Protein AF-A0A1V4QQ82-F1 (afdb_monomer)

Foldseek 3Di:
DDADEAEADDAPWEWEDDPQWTWIDDPNDTPDIGRLVRHQEYEYEPHYHYDPRNVVSCVVSVHHYHYDD

Solvent-accessible surface area (backbone atoms only — not comparable to full-atom values): 3978 Å² total; per-residue (Å²): 135,88,88,34,72,47,77,45,68,62,70,68,22,36,36,35,54,56,92,69,24,44,35,33,31,39,95,95,38,79,77,47,78,44,57,50,94,68,45,53,28,40,41,38,36,66,57,57,45,73,37,70,66,28,51,53,52,34,61,77,68,66,34,44,74,46,83,47,128

Mean predicted aligned error: 3.0 Å

Secondary structure (DSSP, 8-state):
----EEEE-STT-EEEEETTEEEEEETTEEEEEEEGGG-SEEEEESS-EE-HHHHHHHHHHT-EEEEE-

Structure (mmCIF, N/CA/C/O backbone):
data_AF-A0A1V4QQ82-F1
#
_entry.id   AF-A0A1V4QQ82-F1
#
loop_
_atom_site.group_PDB
_atom_site.id
_atom_site.type_symbol
_atom_site.label_atom_id
_atom_site.label_alt_id
_atom_site.label_comp_id
_atom_site.label_asym_id
_atom_site.label_entity_id
_atom_site.label_seq_id
_atom_site.pdbx_PDB_ins_code
_atom_site.Cartn_x
_atom_site.Cartn_y
_atom_site.Cartn_z
_atom_site.occupancy
_atom_site.B_iso_or_equiv
_atom_site.auth_seq_id
_atom_site.auth_comp_id
_atom_site.auth_asym_id
_atom_site.auth_atom_id
_atom_site.pdbx_PDB_model_num
ATOM 1 N N . MET A 1 1 ? -22.063 3.356 10.969 1.00 56.16 1 MET A N 1
ATOM 2 C CA . MET A 1 1 ? -20.925 3.655 10.073 1.00 56.16 1 MET A CA 1
ATOM 3 C C . MET A 1 1 ? -20.607 2.385 9.309 1.00 56.16 1 MET A C 1
ATOM 5 O O . MET A 1 1 ? -20.563 1.340 9.946 1.00 56.16 1 MET A O 1
ATOM 9 N N . SER A 1 2 ? -20.500 2.434 7.979 1.00 74.06 2 SER A N 1
ATOM 10 C CA . SER A 1 2 ? -20.034 1.272 7.212 1.00 74.06 2 SER A CA 1
ATOM 11 C C . SER A 1 2 ? -18.517 1.217 7.296 1.00 74.06 2 SER A C 1
ATOM 13 O O . SER A 1 2 ? -17.881 2.235 7.040 1.00 74.06 2 SER A O 1
ATOM 15 N N . VAL A 1 3 ? -17.976 0.051 7.624 1.00 79.75 3 VAL A N 1
ATOM 16 C CA . VAL A 1 3 ? -16.533 -0.187 7.625 1.00 79.75 3 VAL A CA 1
ATOM 17 C C . VAL A 1 3 ? -16.098 -0.566 6.206 1.00 79.75 3 VAL A C 1
ATOM 19 O O . VAL A 1 3 ? -16.762 -1.385 5.567 1.00 79.75 3 VAL A O 1
ATOM 22 N N . ALA A 1 4 ? -15.023 0.030 5.697 1.00 90.12 4 ALA A N 1
ATOM 23 C CA . ALA A 1 4 ? -14.523 -0.156 4.342 1.00 90.12 4 ALA A CA 1
ATOM 24 C C . ALA A 1 4 ? -13.030 -0.515 4.339 1.00 90.12 4 ALA A C 1
ATOM 26 O O . ALA A 1 4 ? -12.164 0.309 4.640 1.00 90.12 4 ALA A O 1
ATOM 27 N N . TYR A 1 5 ? -12.743 -1.752 3.926 1.00 93.69 5 TYR A N 1
ATOM 28 C CA . TYR A 1 5 ? -11.388 -2.264 3.734 1.00 93.69 5 TYR A CA 1
ATOM 29 C C . TYR A 1 5 ? -11.080 -2.438 2.248 1.00 93.69 5 TYR A C 1
ATOM 31 O O . TYR A 1 5 ? -11.881 -3.004 1.499 1.00 93.69 5 TYR A O 1
ATOM 39 N N . LEU A 1 6 ? -9.899 -1.986 1.823 1.00 93.88 6 LEU A N 1
ATOM 40 C CA . LEU A 1 6 ? -9.391 -2.227 0.476 1.00 93.88 6 LEU A CA 1
ATOM 41 C C . LEU A 1 6 ? -8.428 -3.415 0.476 1.00 93.88 6 LEU A C 1
ATOM 43 O O . LEU A 1 6 ? -7.412 -3.399 1.167 1.00 93.88 6 LEU A O 1
ATOM 47 N N . TYR A 1 7 ? -8.720 -4.417 -0.349 1.00 95.81 7 TYR A N 1
ATOM 48 C CA . TYR A 1 7 ? -7.879 -5.598 -0.530 1.00 95.81 7 TYR A CA 1
ATOM 49 C C . TYR A 1 7 ? -7.050 -5.444 -1.807 1.00 95.81 7 TYR A C 1
ATOM 51 O O . TYR A 1 7 ? -7.593 -5.410 -2.911 1.00 95.81 7 TYR A O 1
ATOM 59 N N . LEU A 1 8 ? -5.729 -5.350 -1.664 1.00 96.44 8 LEU A N 1
ATOM 60 C CA . LEU A 1 8 ? -4.789 -5.245 -2.776 1.00 96.44 8 LEU A CA 1
ATOM 61 C C . LEU A 1 8 ? -4.180 -6.609 -3.083 1.00 96.44 8 LEU A C 1
ATOM 63 O O . LEU A 1 8 ? -3.254 -7.051 -2.407 1.00 96.44 8 LEU A O 1
ATOM 67 N N . THR A 1 9 ? -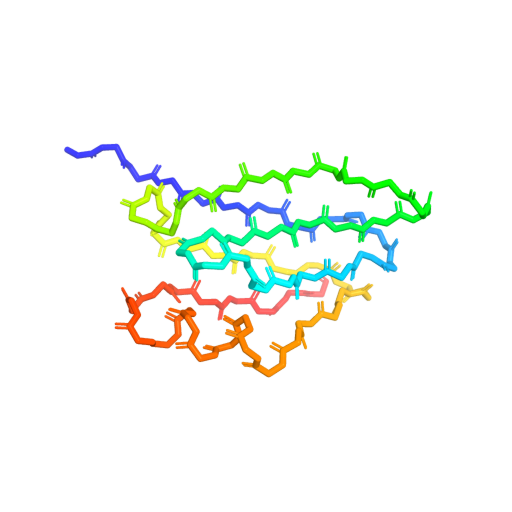4.702 -7.257 -4.122 1.00 95.81 9 THR A N 1
ATOM 68 C CA . THR A 1 9 ? -4.289 -8.604 -4.553 1.00 95.81 9 THR A CA 1
ATOM 69 C C . THR A 1 9 ? -3.566 -8.619 -5.903 1.00 95.81 9 THR A C 1
ATOM 71 O O . THR A 1 9 ? -2.896 -9.600 -6.237 1.00 95.81 9 THR A O 1
ATOM 74 N N . HIS A 1 10 ? -3.656 -7.530 -6.679 1.00 96.88 10 HIS A N 1
ATOM 75 C CA . HIS A 1 10 ? -3.011 -7.427 -7.991 1.00 96.88 10 HIS A CA 1
ATOM 76 C C . HIS A 1 10 ? -1.496 -7.286 -7.846 1.00 96.88 10 HIS A C 1
ATOM 78 O O . HIS A 1 10 ? -0.988 -6.341 -7.238 1.00 96.88 10 HIS A O 1
ATOM 84 N N . GLN A 1 11 ? -0.759 -8.235 -8.416 1.00 95.06 11 GLN A N 1
ATOM 85 C CA . GLN A 1 11 ? 0.691 -8.285 -8.275 1.00 95.06 11 GLN A CA 1
ATOM 86 C C . GLN A 1 11 ? 1.368 -7.154 -9.048 1.00 95.06 11 GLN A C 1
ATOM 88 O O . GLN A 1 11 ? 0.966 -6.802 -10.150 1.00 95.06 11 GLN A O 1
ATOM 93 N N . GLY A 1 12 ? 2.433 -6.599 -8.472 1.00 95.88 12 GLY A N 1
ATOM 94 C CA . GLY A 1 12 ? 3.173 -5.492 -9.073 1.00 95.88 12 GLY A CA 1
ATOM 95 C C . GLY A 1 12 ? 2.510 -4.125 -8.898 1.00 95.88 12 GLY A C 1
ATOM 96 O O . GLY A 1 12 ? 3.116 -3.132 -9.310 1.00 95.88 12 GLY A O 1
ATOM 97 N N . ALA A 1 13 ? 1.335 -4.065 -8.258 1.00 97.75 13 ALA A N 1
ATOM 98 C CA . ALA A 1 13 ? 0.633 -2.819 -8.000 1.00 97.75 13 ALA A CA 1
ATOM 99 C C . ALA A 1 13 ? 1.461 -1.854 -7.139 1.00 97.75 13 ALA A C 1
ATOM 101 O O . ALA A 1 13 ? 2.248 -2.251 -6.271 1.00 97.75 13 ALA A O 1
ATOM 102 N N . VAL A 1 14 ? 1.262 -0.563 -7.379 1.00 98.19 14 VAL A N 1
ATOM 103 C CA . VAL A 1 14 ? 1.871 0.529 -6.629 1.00 98.19 14 VAL A CA 1
ATOM 104 C C . VAL A 1 14 ? 0.774 1.442 -6.114 1.00 98.19 14 VAL A C 1
ATOM 106 O O . VAL A 1 14 ? -0.042 1.934 -6.888 1.00 98.19 14 VAL A O 1
ATOM 109 N N . VAL A 1 15 ? 0.780 1.695 -4.811 1.00 97.88 15 VAL A N 1
ATOM 110 C CA . VAL A 1 15 ? -0.102 2.667 -4.171 1.00 97.88 15 VAL A CA 1
ATOM 111 C C . VAL A 1 15 ? 0.638 3.988 -4.038 1.00 97.88 15 VAL A C 1
ATOM 113 O O . VAL A 1 15 ? 1.724 4.056 -3.452 1.00 97.88 15 VAL A O 1
ATOM 116 N N . ARG A 1 16 ? 0.041 5.044 -4.582 1.00 98.12 16 ARG A N 1
ATOM 117 C CA . ARG A 1 16 ? 0.552 6.414 -4.573 1.00 98.12 16 ARG A CA 1
ATOM 118 C C . ARG A 1 16 ? -0.434 7.341 -3.878 1.00 98.12 16 ARG A C 1
ATOM 120 O O . ARG A 1 16 ? -1.637 7.105 -3.886 1.00 98.12 16 ARG A O 1
ATOM 127 N N . ARG A 1 17 ? 0.075 8.436 -3.322 1.00 97.38 17 ARG A N 1
ATOM 128 C CA . ARG A 1 17 ? -0.752 9.557 -2.868 1.00 97.38 17 ARG A CA 1
ATOM 129 C C . ARG A 1 17 ? -1.006 10.522 -4.023 1.00 97.38 17 ARG A C 1
ATOM 131 O O . ARG A 1 17 ? -0.059 10.924 -4.698 1.00 97.38 17 ARG A O 1
ATOM 138 N N . ARG A 1 18 ? -2.253 10.968 -4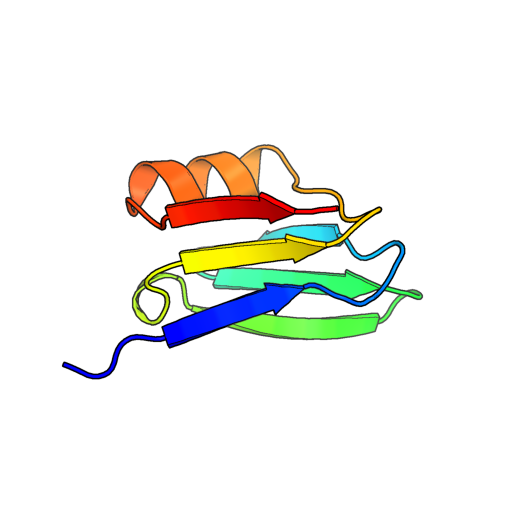.173 1.00 96.88 18 ARG A N 1
ATOM 139 C CA . ARG A 1 18 ? -2.651 12.092 -5.031 1.00 96.88 18 ARG A CA 1
ATOM 140 C C . ARG A 1 18 ? -3.551 13.030 -4.230 1.00 96.88 18 ARG A C 1
ATOM 142 O O . ARG A 1 18 ? -4.741 12.782 -4.069 1.00 96.88 18 ARG A O 1
ATOM 149 N N . GLY A 1 19 ? -2.970 14.093 -3.675 1.00 95.00 19 GLY A N 1
ATOM 150 C CA . GLY A 1 19 ? -3.686 14.974 -2.750 1.00 95.00 19 GLY A CA 1
ATOM 151 C C . GLY A 1 19 ? -4.121 14.221 -1.489 1.00 95.00 19 GLY A C 1
ATOM 152 O O . GLY A 1 19 ? -3.269 13.822 -0.694 1.00 95.00 19 GLY A O 1
ATOM 153 N N . ASP A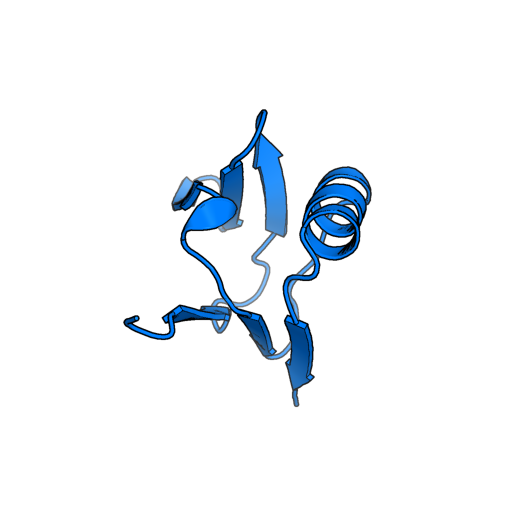 1 20 ? -5.430 14.025 -1.328 1.00 93.75 20 ASP A N 1
ATOM 154 C CA . ASP A 1 20 ? -6.041 13.290 -0.207 1.00 93.75 20 ASP A CA 1
ATOM 155 C C . ASP A 1 20 ? -6.554 11.888 -0.593 1.00 93.75 20 ASP A C 1
ATOM 157 O O . ASP A 1 20 ? -7.232 11.213 0.188 1.00 93.75 20 ASP A O 1
ATOM 161 N N . ALA A 1 21 ? -6.246 11.453 -1.816 1.00 95.06 21 ALA A N 1
ATOM 162 C CA . ALA A 1 21 ? -6.597 10.143 -2.337 1.00 95.06 21 ALA A CA 1
ATOM 163 C C . ALA A 1 21 ? -5.385 9.205 -2.387 1.00 95.06 21 ALA A C 1
ATOM 165 O O . ALA A 1 21 ? -4.237 9.630 -2.570 1.00 95.06 21 ALA A O 1
ATOM 166 N N . LEU A 1 22 ? -5.672 7.912 -2.269 1.00 96.94 22 LEU A N 1
ATOM 167 C CA . LEU A 1 22 ? -4.778 6.826 -2.641 1.00 96.94 22 LEU A CA 1
ATOM 168 C C . LEU A 1 22 ? -5.132 6.373 -4.058 1.00 96.94 22 LEU A C 1
ATOM 170 O O . LEU A 1 22 ? -6.291 6.082 -4.355 1.00 96.94 22 LEU A O 1
ATOM 174 N N . VAL A 1 23 ? -4.127 6.299 -4.922 1.00 97.56 23 VAL A N 1
ATOM 175 C CA . VAL A 1 23 ? -4.245 5.809 -6.297 1.00 97.56 23 VAL A CA 1
ATOM 176 C C . VAL A 1 23 ? -3.475 4.502 -6.396 1.00 97.56 23 VAL A C 1
ATOM 178 O O . VAL A 1 23 ? -2.301 4.442 -6.033 1.00 97.56 23 VAL A O 1
ATOM 181 N N . VAL A 1 24 ? -4.139 3.453 -6.870 1.00 97.56 24 VAL A N 1
ATOM 182 C CA . VAL A 1 24 ? -3.548 2.135 -7.105 1.00 97.56 24 VAL A CA 1
ATOM 183 C C . VAL A 1 24 ? -3.291 1.995 -8.595 1.00 97.56 24 VAL A C 1
ATOM 185 O O . VAL A 1 24 ? -4.219 2.097 -9.395 1.00 97.56 24 VAL A O 1
ATOM 188 N N . GLU A 1 25 ? -2.046 1.738 -8.971 1.00 98.06 25 GLU A N 1
ATOM 189 C CA . GLU A 1 25 ? -1.628 1.613 -10.367 1.00 98.06 25 GLU A CA 1
ATOM 190 C C . GLU A 1 25 ? -0.920 0.282 -10.603 1.00 98.06 25 GLU A C 1
ATOM 192 O O . GLU A 1 25 ? -0.118 -0.155 -9.778 1.00 98.06 25 GLU A O 1
ATOM 197 N N . ALA A 1 26 ? -1.185 -0.347 -11.743 1.00 96.81 26 ALA A N 1
ATOM 198 C CA . ALA A 1 26 ? -0.457 -1.512 -12.232 1.00 96.81 26 ALA A CA 1
ATOM 199 C C . ALA A 1 26 ? -0.526 -1.555 -13.759 1.00 96.81 26 ALA A C 1
ATOM 201 O O . ALA A 1 26 ? -1.507 -1.094 -14.341 1.00 96.81 26 ALA A O 1
ATOM 202 N N . ASP A 1 27 ? 0.495 -2.131 -14.397 1.00 94.06 27 ASP A N 1
ATOM 203 C CA . ASP A 1 27 ? 0.530 -2.335 -15.853 1.00 94.06 27 ASP A CA 1
ATOM 204 C C . ASP A 1 27 ? 0.188 -1.049 -16.633 1.00 94.06 27 ASP A C 1
ATOM 206 O O . ASP A 1 27 ? -0.682 -1.051 -17.503 1.00 94.06 27 ASP A O 1
ATOM 210 N N . ASP A 1 28 ? 0.813 0.065 -16.227 1.00 92.88 28 ASP A N 1
ATOM 211 C CA . ASP A 1 28 ? 0.637 1.419 -16.779 1.00 92.88 28 ASP A CA 1
ATOM 212 C C . ASP A 1 28 ? -0.806 1.957 -16.760 1.00 92.88 28 ASP A C 1
ATOM 214 O O . ASP A 1 28 ? -1.176 2.840 -17.536 1.00 92.88 28 ASP A O 1
ATOM 218 N N . ARG A 1 29 ? -1.644 1.441 -15.853 1.00 96.12 29 ARG A N 1
ATOM 219 C CA . ARG A 1 29 ? -3.050 1.836 -15.704 1.00 96.12 29 ARG A CA 1
ATOM 220 C C . ARG A 1 29 ? -3.416 2.082 -14.245 1.00 96.12 29 ARG A C 1
ATOM 222 O O . ARG A 1 29 ? -2.917 1.419 -13.336 1.00 96.12 29 ARG A O 1
ATOM 229 N N . THR A 1 30 ? -4.354 2.998 -14.020 1.00 97.19 30 THR A N 1
ATOM 230 C CA . THR A 1 30 ? -5.016 3.163 -12.720 1.00 97.19 30 THR A CA 1
ATOM 231 C C . THR A 1 30 ? -6.031 2.041 -12.520 1.00 97.19 30 THR A C 1
ATOM 233 O O . THR A 1 30 ? -6.969 1.901 -13.301 1.00 97.19 30 THR A O 1
ATOM 236 N N . LEU A 1 31 ? -5.845 1.247 -11.468 1.00 96.00 31 LEU A N 1
ATOM 237 C CA . LEU A 1 31 ? -6.784 0.208 -11.047 1.00 96.00 31 LEU A CA 1
ATOM 238 C C . LEU A 1 31 ? -7.888 0.778 -10.152 1.00 96.00 31 LEU A C 1
ATOM 240 O O . LEU A 1 31 ? -9.037 0.356 -10.247 1.00 96.00 31 LEU A O 1
ATOM 244 N N . ALA A 1 32 ? -7.537 1.721 -9.272 1.00 94.12 32 ALA A N 1
ATOM 245 C CA . ALA A 1 32 ? -8.475 2.356 -8.354 1.00 94.12 32 ALA A CA 1
ATOM 246 C C . ALA A 1 32 ? -7.977 3.730 -7.888 1.00 94.12 32 ALA A C 1
ATOM 248 O O . ALA A 1 32 ? -6.775 3.955 -7.759 1.00 94.12 32 ALA A O 1
ATOM 249 N N . GLU A 1 33 ? -8.912 4.621 -7.566 1.00 94.81 33 GLU A N 1
ATOM 250 C CA . GLU A 1 33 ? -8.662 5.892 -6.883 1.00 94.81 33 GLU A CA 1
ATOM 251 C C . GLU A 1 33 ? -9.664 6.018 -5.732 1.00 94.81 33 GLU A C 1
ATOM 253 O O . GLU A 1 33 ? -10.877 5.972 -5.945 1.00 94.81 33 GLU A O 1
ATOM 258 N N . LEU A 1 34 ? -9.162 6.118 -4.499 1.00 90.25 34 LEU A N 1
ATOM 259 C CA . LEU A 1 34 ? -9.983 6.134 -3.291 1.00 90.25 34 LEU A CA 1
ATOM 260 C C . LEU A 1 34 ? -9.628 7.329 -2.419 1.00 90.25 34 LEU A C 1
ATOM 262 O O . LEU A 1 34 ? -8.467 7.535 -2.070 1.00 90.25 34 LEU A O 1
ATOM 266 N N . VAL A 1 35 ? -10.641 8.094 -2.016 1.00 87.31 35 VAL A N 1
ATOM 267 C CA . VAL A 1 35 ? -10.441 9.178 -1.051 1.00 87.31 35 VAL A CA 1
ATOM 268 C C . VAL A 1 35 ? -10.243 8.584 0.342 1.00 87.31 35 VAL A C 1
ATOM 270 O O 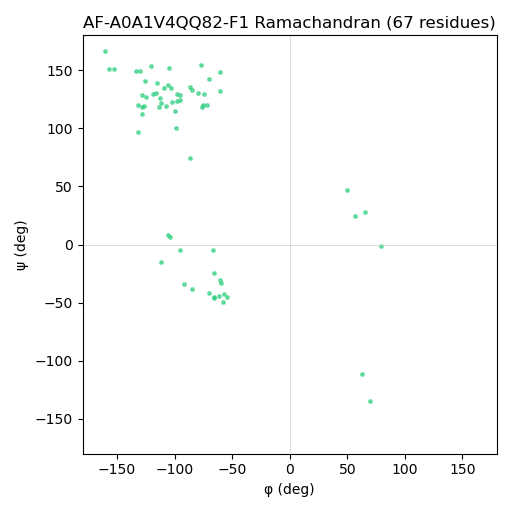. VAL A 1 35 ? -11.045 7.762 0.787 1.00 87.31 35 VAL A O 1
ATOM 273 N N . SER A 1 36 ? -9.187 9.015 1.033 1.00 76.38 36 SER A N 1
ATOM 274 C CA . SER A 1 36 ? -8.719 8.400 2.283 1.00 76.38 36 SER A CA 1
ATOM 275 C C . SER A 1 36 ? -9.752 8.401 3.418 1.00 76.38 36 SER A C 1
ATOM 277 O O . SER A 1 36 ? -9.829 7.429 4.156 1.00 76.38 36 SER A O 1
ATOM 279 N N . HIS A 1 37 ? -10.617 9.418 3.519 1.00 82.62 37 HIS A N 1
ATOM 280 C CA . HIS A 1 37 ? -11.660 9.498 4.558 1.00 82.62 37 HIS A CA 1
ATOM 281 C C . HIS A 1 37 ? -12.768 8.433 4.443 1.00 82.62 37 HIS A C 1
ATOM 283 O O . HIS A 1 37 ? -13.667 8.390 5.280 1.00 82.62 37 HIS A O 1
ATOM 289 N N . ARG A 1 38 ? -12.752 7.618 3.383 1.00 83.75 38 ARG A N 1
ATOM 290 C CA . ARG A 1 38 ? -13.708 6.526 3.155 1.00 83.75 38 ARG A CA 1
ATOM 291 C C . ARG A 1 38 ? -13.109 5.149 3.450 1.00 83.75 38 ARG A C 1
ATOM 293 O O . ARG A 1 38 ? -13.750 4.162 3.109 1.00 83.75 38 ARG A O 1
ATOM 300 N N . LEU A 1 39 ? -11.891 5.087 3.988 1.00 90.88 39 LEU A N 1
ATOM 301 C CA . LEU A 1 39 ? -11.158 3.852 4.249 1.00 90.88 39 LEU A CA 1
ATOM 302 C C . LEU A 1 39 ? -10.880 3.701 5.738 1.00 90.88 39 LEU A C 1
ATOM 304 O O . LEU A 1 39 ? -10.313 4.599 6.354 1.00 90.88 39 LEU A O 1
ATOM 308 N N . ASP A 1 40 ? -11.217 2.535 6.274 1.00 93.44 40 ASP A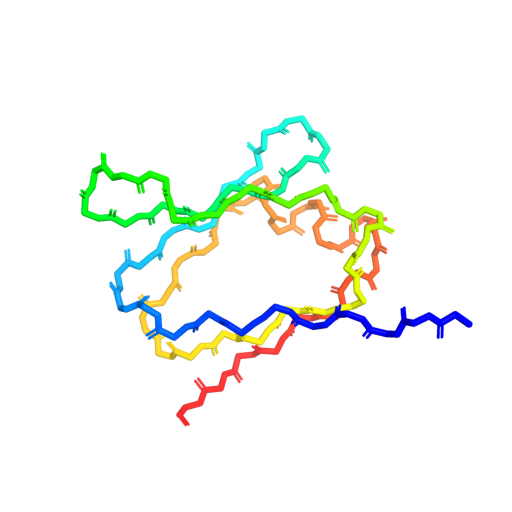 N 1
ATOM 309 C CA . ASP A 1 40 ? -10.833 2.129 7.624 1.00 93.44 40 ASP A CA 1
ATOM 310 C C . ASP A 1 40 ? -9.513 1.348 7.593 1.00 93.44 40 ASP A C 1
ATOM 312 O O . ASP A 1 40 ? -8.678 1.496 8.483 1.00 93.44 40 ASP A O 1
ATOM 316 N N . GLY A 1 41 ? -9.272 0.576 6.523 1.00 94.69 41 GLY A N 1
ATOM 317 C CA . GLY A 1 41 ? -8.015 -0.149 6.383 1.00 94.69 41 GLY A CA 1
ATOM 318 C C . GLY A 1 41 ? -7.643 -0.622 4.978 1.00 94.69 41 GLY A C 1
ATOM 319 O O . GLY A 1 41 ? -8.446 -0.645 4.041 1.00 94.69 41 GLY A O 1
ATOM 320 N N . LEU A 1 42 ? -6.380 -1.020 4.854 1.00 95.88 42 LEU A N 1
ATOM 321 C CA . LEU A 1 42 ? -5.721 -1.507 3.653 1.00 95.88 42 LEU A CA 1
ATOM 322 C C . LEU A 1 42 ? -5.073 -2.870 3.929 1.00 95.88 42 LEU A C 1
ATOM 324 O O . LEU A 1 42 ? -4.167 -2.985 4.754 1.00 95.88 42 LEU A O 1
ATOM 328 N N . CYS A 1 43 ? -5.502 -3.901 3.207 1.00 97.12 43 CYS A N 1
ATOM 329 C CA . CYS A 1 43 ? -4.953 -5.252 3.289 1.00 97.12 43 CYS A CA 1
ATOM 330 C C . CYS A 1 43 ? -4.128 -5.549 2.035 1.00 97.12 43 CYS A C 1
ATOM 332 O O . CYS A 1 43 ? -4.653 -5.537 0.922 1.00 97.12 43 CYS A O 1
ATOM 334 N N . ILE A 1 44 ? -2.838 -5.817 2.205 1.00 97.00 44 ILE A N 1
ATOM 335 C CA . ILE A 1 44 ? -1.865 -5.920 1.118 1.00 97.00 44 ILE A CA 1
ATOM 336 C C . ILE A 1 44 ? -1.391 -7.361 0.973 1.00 97.00 44 ILE A C 1
ATOM 338 O O . ILE A 1 44 ? -0.815 -7.901 1.912 1.00 97.00 44 ILE A O 1
ATOM 342 N N . PHE A 1 45 ? -1.570 -7.953 -0.210 1.00 96.75 45 PHE A N 1
ATOM 343 C CA . PHE A 1 45 ? -1.189 -9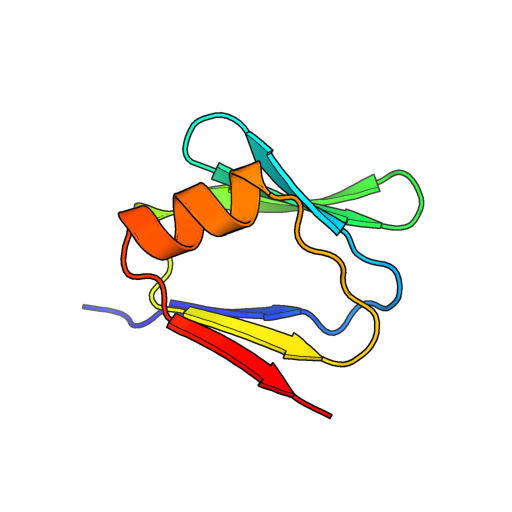.337 -0.490 1.00 96.75 45 PHE A CA 1
ATOM 344 C C . PHE A 1 45 ? -0.051 -9.420 -1.507 1.00 96.75 45 PHE A C 1
ATOM 346 O O . PHE A 1 45 ? -0.185 -9.047 -2.679 1.00 96.75 45 PHE A O 1
ATOM 353 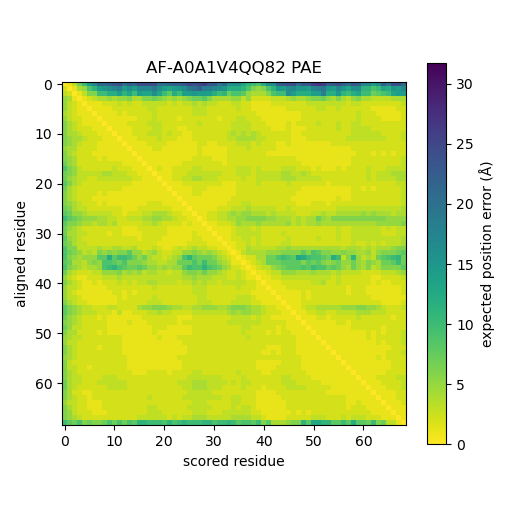N N . GLY A 1 46 ? 1.075 -9.979 -1.071 1.00 93.31 46 GLY A N 1
ATOM 354 C CA . GLY A 1 46 ? 2.216 -10.240 -1.940 1.00 93.31 46 GLY A CA 1
ATOM 355 C C . GLY A 1 46 ? 2.927 -8.968 -2.411 1.00 93.31 46 GLY A C 1
ATOM 356 O O . GLY A 1 46 ? 3.250 -8.078 -1.625 1.00 93.31 46 GLY A O 1
ATOM 357 N N . ARG A 1 47 ? 3.253 -8.898 -3.707 1.00 94.75 47 ARG A N 1
ATOM 358 C CA . ARG A 1 47 ? 4.179 -7.892 -4.250 1.00 94.75 47 ARG A CA 1
ATOM 359 C C . ARG A 1 47 ? 3.469 -6.594 -4.620 1.00 94.75 47 ARG A C 1
ATOM 361 O O . ARG A 1 47 ? 3.316 -6.282 -5.801 1.00 94.75 47 ARG A O 1
ATOM 368 N N . VAL A 1 48 ? 3.099 -5.822 -3.610 1.00 96.50 48 VAL A N 1
ATOM 369 C CA . VAL A 1 48 ? 2.558 -4.466 -3.759 1.00 96.50 48 VAL A CA 1
ATOM 370 C C . VAL A 1 48 ? 3.526 -3.473 -3.128 1.00 96.50 48 VAL A C 1
ATOM 372 O O . VAL A 1 48 ? 4.085 -3.724 -2.062 1.00 96.50 48 VAL A O 1
ATOM 375 N N . ARG A 1 49 ? 3.744 -2.333 -3.784 1.00 96.75 49 ARG A N 1
ATOM 376 C CA . ARG A 1 49 ? 4.602 -1.260 -3.265 1.00 96.75 49 ARG A CA 1
ATOM 377 C C . ARG A 1 49 ? 3.753 -0.098 -2.774 1.00 96.75 49 ARG A C 1
ATOM 379 O O . ARG A 1 49 ? 2.841 0.332 -3.469 1.00 96.75 49 ARG A O 1
ATOM 386 N N . LEU A 1 50 ? 4.105 0.459 -1.623 1.00 97.81 50 LEU A N 1
ATOM 387 C CA . LEU A 1 50 ? 3.591 1.747 -1.164 1.00 97.81 50 LEU A CA 1
ATOM 388 C C . LEU A 1 50 ? 4.674 2.802 -1.384 1.00 97.81 50 LEU A C 1
ATOM 390 O O . LEU A 1 50 ? 5.837 2.565 -1.054 1.00 97.81 50 LEU A O 1
ATOM 394 N N . THR A 1 51 ? 4.322 3.964 -1.930 1.00 98.38 51 THR A N 1
ATOM 395 C CA . THR A 1 51 ? 5.249 5.103 -1.907 1.00 98.38 51 THR A CA 1
ATOM 396 C C . THR A 1 51 ? 5.266 5.749 -0.525 1.00 98.38 51 THR A C 1
ATOM 398 O O . THR A 1 51 ? 4.278 5.690 0.205 1.00 98.38 51 THR A O 1
ATOM 401 N N . ILE A 1 52 ? 6.367 6.417 -0.170 1.00 98.38 52 ILE A N 1
ATOM 402 C CA . ILE A 1 52 ? 6.473 7.124 1.117 1.00 98.38 52 ILE A CA 1
ATOM 403 C C . ILE A 1 52 ? 5.320 8.126 1.324 1.00 98.38 52 ILE A C 1
ATOM 405 O O . ILE A 1 52 ? 4.674 8.043 2.365 1.00 98.38 52 ILE A O 1
ATOM 409 N N . PRO A 1 53 ? 4.933 8.963 0.337 1.00 98.38 53 PRO A N 1
ATOM 410 C CA . PRO A 1 53 ? 3.771 9.838 0.499 1.00 98.38 53 PRO A CA 1
ATOM 411 C C . PRO A 1 53 ? 2.448 9.097 0.749 1.00 98.38 53 PRO A C 1
ATOM 413 O O . PRO A 1 53 ? 1.565 9.632 1.416 1.00 98.38 53 PRO A O 1
ATOM 416 N N . ALA A 1 54 ? 2.276 7.881 0.217 1.00 97.62 54 ALA A N 1
ATOM 417 C CA . ALA A 1 54 ? 1.097 7.064 0.507 1.00 97.62 54 ALA A CA 1
ATOM 418 C C . ALA A 1 54 ? 1.113 6.565 1.959 1.00 97.62 54 ALA A C 1
ATOM 420 O O . ALA A 1 54 ? 0.090 6.636 2.635 1.00 97.62 54 ALA A O 1
ATOM 421 N N . VAL A 1 55 ? 2.278 6.133 2.455 1.00 97.75 55 VAL A N 1
ATOM 422 C CA . VAL A 1 55 ? 2.466 5.734 3.860 1.00 97.75 55 VAL A CA 1
ATOM 423 C C . VAL A 1 55 ? 2.185 6.903 4.807 1.00 97.75 55 VAL A C 1
ATOM 425 O O . VAL A 1 55 ? 1.459 6.731 5.780 1.00 97.75 55 VAL A O 1
ATOM 428 N N . GLU A 1 56 ? 2.674 8.107 4.502 1.00 97.94 56 GLU A N 1
ATOM 429 C CA . GLU A 1 56 ? 2.374 9.315 5.288 1.00 97.94 56 GLU A CA 1
ATOM 430 C C . GLU A 1 56 ? 0.866 9.589 5.380 1.00 97.94 56 GLU A C 1
ATOM 432 O O . GLU A 1 56 ? 0.352 9.920 6.452 1.00 97.94 56 GLU A O 1
ATOM 437 N N . LEU A 1 57 ? 0.135 9.439 4.268 1.00 96.25 57 LEU A N 1
ATOM 438 C CA . LEU A 1 57 ? -1.316 9.621 4.255 1.00 96.25 57 LEU A CA 1
ATOM 439 C C . LEU A 1 57 ? -2.026 8.556 5.100 1.00 96.25 57 LEU A C 1
ATOM 441 O O . LEU A 1 57 ? -2.890 8.903 5.898 1.00 96.25 57 LEU A O 1
ATOM 445 N N . LEU A 1 58 ? -1.641 7.286 4.963 1.00 96.31 58 LEU A N 1
ATOM 446 C CA . LEU A 1 58 ? -2.201 6.186 5.754 1.00 96.31 58 LEU A CA 1
ATOM 447 C C . LEU A 1 58 ? -2.006 6.426 7.260 1.00 96.31 58 LEU A C 1
ATOM 449 O O . LEU A 1 58 ? -2.971 6.387 8.021 1.00 96.31 58 LEU A O 1
ATOM 453 N N . LEU A 1 59 ? -0.781 6.765 7.678 1.00 96.19 59 LEU A N 1
ATOM 454 C CA . LEU A 1 59 ? -0.443 7.011 9.083 1.00 96.19 59 LEU A CA 1
ATOM 455 C C . LEU A 1 59 ? -1.144 8.252 9.647 1.00 96.19 59 LEU A C 1
ATOM 457 O O . LEU A 1 59 ? -1.717 8.192 10.731 1.00 96.19 59 LEU A O 1
ATOM 461 N N . SER A 1 60 ? -1.140 9.369 8.914 1.00 95.31 60 SER A N 1
ATOM 462 C CA . SER A 1 60 ? -1.775 10.619 9.371 1.00 95.31 60 SER A CA 1
ATOM 463 C C . SER A 1 60 ? -3.295 10.520 9.503 1.00 95.31 60 SER A C 1
ATOM 465 O O . SER A 1 60 ? -3.894 11.271 10.271 1.00 95.31 60 SER A O 1
ATOM 467 N N . ARG A 1 61 ? -3.924 9.594 8.770 1.00 93.62 61 ARG A N 1
ATOM 468 C CA . ARG A 1 61 ? -5.366 9.333 8.823 1.00 93.62 61 ARG A CA 1
ATOM 469 C C . ARG A 1 61 ? -5.745 8.185 9.757 1.00 93.62 61 ARG A C 1
ATOM 471 O O . ARG A 1 61 ? -6.934 7.958 9.942 1.00 93.62 61 ARG A O 1
ATOM 478 N N . GLY A 1 62 ? -4.770 7.490 10.344 1.00 94.25 62 GLY A N 1
ATOM 479 C CA . GLY A 1 62 ? -5.025 6.323 11.188 1.00 94.25 62 GLY A CA 1
ATOM 480 C C . GLY A 1 62 ? -5.639 5.146 10.425 1.00 94.25 62 GLY A C 1
ATOM 481 O O . GLY A 1 62 ? -6.372 4.366 11.019 1.00 94.25 62 GLY A O 1
ATOM 482 N N . ILE A 1 63 ? -5.368 5.033 9.119 1.00 95.38 63 ILE A N 1
ATOM 483 C CA . ILE A 1 63 ? -5.875 3.935 8.289 1.00 95.38 63 ILE A CA 1
ATOM 484 C C . ILE A 1 63 ? -5.051 2.687 8.599 1.00 95.38 63 ILE A C 1
ATOM 486 O O . ILE A 1 63 ? -3.837 2.658 8.362 1.00 95.38 63 ILE A O 1
ATOM 490 N N . GLU A 1 64 ? -5.706 1.646 9.107 1.00 96.00 64 GLU A N 1
ATOM 491 C CA . GLU A 1 64 ? -5.043 0.387 9.439 1.00 96.00 64 GLU A CA 1
ATOM 492 C C . GLU A 1 64 ? -4.413 -0.217 8.184 1.00 96.00 64 GLU A C 1
ATOM 494 O O . GLU A 1 64 ? -5.044 -0.297 7.135 1.00 96.00 64 GLU A O 1
ATOM 499 N N . THR A 1 65 ? -3.155 -0.643 8.255 1.00 96.31 65 THR A N 1
ATOM 500 C CA . THR A 1 65 ? -2.471 -1.240 7.101 1.00 96.31 65 THR A CA 1
ATOM 501 C C . THR A 1 65 ? -1.867 -2.574 7.503 1.00 96.31 65 THR A C 1
ATOM 503 O O . THR A 1 65 ? -0.996 -2.629 8.369 1.00 96.31 65 THR A O 1
ATOM 506 N N . ALA A 1 66 ? -2.325 -3.650 6.866 1.00 97.00 66 ALA A N 1
ATOM 507 C CA . ALA A 1 66 ? -1.881 -5.012 7.129 1.00 97.00 66 ALA A CA 1
ATOM 508 C C . ALA A 1 66 ? -1.193 -5.601 5.894 1.00 97.00 66 ALA A C 1
ATOM 510 O O . ALA A 1 66 ? -1.742 -5.570 4.792 1.00 97.00 66 ALA A O 1
ATOM 511 N N . PHE A 1 67 ? -0.006 -6.174 6.093 1.00 96.38 67 PHE A N 1
ATOM 512 C CA . PHE A 1 67 ? 0.696 -6.960 5.081 1.00 96.38 67 PHE A CA 1
ATOM 513 C C . PHE A 1 67 ? 0.437 -8.442 5.328 1.00 96.38 67 PHE A C 1
ATOM 515 O O . PHE A 1 67 ? 0.587 -8.924 6.450 1.00 96.38 67 PHE A O 1
ATOM 522 N N . LEU A 1 68 ? 0.032 -9.144 4.277 1.00 95.75 68 LEU A N 1
ATOM 523 C CA . LEU A 1 68 ? -0.443 -10.520 4.316 1.00 95.75 68 LEU A CA 1
ATOM 524 C C . LEU A 1 68 ? 0.297 -11.351 3.257 1.00 95.75 68 LEU A C 1
ATOM 526 O O . LEU A 1 68 ? 0.723 -10.828 2.219 1.00 95.75 68 LEU A O 1
ATOM 530 N N . THR A 1 69 ? 0.466 -12.642 3.550 1.00 85.50 69 THR A N 1
ATOM 531 C CA . THR A 1 69 ? 1.145 -13.628 2.690 1.00 85.50 69 THR A CA 1
ATOM 532 C C . THR A 1 69 ? 0.156 -14.512 1.960 1.00 85.50 69 THR A C 1
ATOM 534 O O . THR A 1 69 ? -0.764 -15.010 2.648 1.00 85.50 69 THR A O 1
#

Radius of gyration: 11.07 Å; Cα contacts (8 Å, |Δi|>4): 137; chai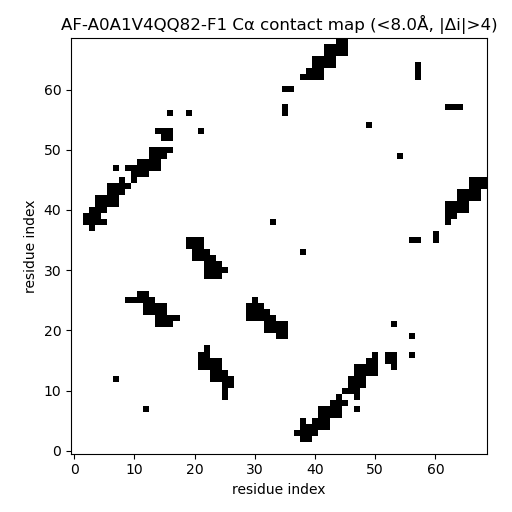ns: 1; bounding box: 27×29×28 Å

Nearest PDB structures (foldseek):
  4n06-assembly1_A  TM=9.027E-01  e=1.594E-05  Archaeoglobus fulgidus DSM 4304
  5dqt-assembly1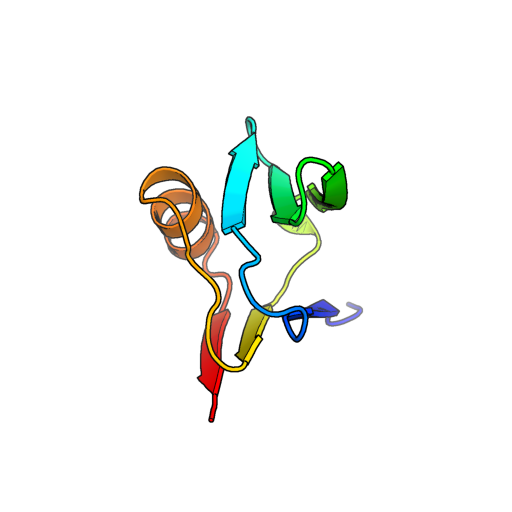_D  TM=9.177E-01  e=3.203E-04  Escherichia coli K-12
  5ds4-assembly1_C  TM=9.138E-01  e=9.096E-04  Escherichia coli K-12
  5dlj-assembly1_D  TM=8.557E-01  e=4.438E-04  Escherichia coli K-12
  5vvl-assembly1_A  TM=9.112E-01  e=9.096E-04  Escherichia coli K-12

Sequence (69 aa):
MSVAYLYLTHQGAVVRRRGDALVVEADDRTLAELVSHRLDGLCIFGRVRLTIPAVELLLSRGIETAFLT

pLDDT: mean 93.82, std 6.73, range [56.16, 98.38]